Protein AF-A0A536B501-F1 (afdb_monomer)

Sequence (38 aa):
SLARENRIPILVFSIFENGGFAEVVQGGGRYTIIEETH

Nearest PDB structures (foldseek):
  8tdi-assembly5_E  TM=2.222E-01  e=8.514E+00  Collinsella tanakaei

Structure (mmCIF, N/CA/C/O backbone):
data_AF-A0A536B501-F1
#
_entry.id   AF-A0A536B501-F1
#
loop_
_atom_site.group_PDB
_atom_site.id
_atom_site.type_symbol
_atom_site.label_atom_id
_atom_site.label_alt_id
_atom_site.label_comp_id
_atom_site.label_asym_id
_atom_site.label_entity_id
_atom_site.label_seq_id
_atom_site.pdbx_PDB_ins_code
_atom_site.Cartn_x
_atom_site.Cartn_y
_atom_site.Cartn_z
_atom_site.occupancy
_atom_site.B_iso_or_equiv
_atom_site.auth_seq_id
_atom_site.auth_comp_id
_atom_site.auth_asym_id
_atom_site.auth_atom_id
_atom_site.pdbx_PDB_model_num
ATOM 1 N N . SER A 1 1 ? -7.431 7.483 12.627 1.00 80.69 1 SER A N 1
ATOM 2 C CA . SER A 1 1 ? -7.266 7.910 11.225 1.00 80.69 1 SER A CA 1
ATOM 3 C C . SER A 1 1 ? -8.582 7.642 10.542 1.00 80.69 1 SER A C 1
ATOM 5 O O . SER A 1 1 ? -9.187 6.610 10.818 1.00 80.69 1 SER A O 1
ATOM 7 N N . LEU A 1 2 ? -9.020 8.545 9.662 1.00 92.44 2 LEU A N 1
ATOM 8 C CA . LEU A 1 2 ? -10.347 8.464 9.049 1.00 92.44 2 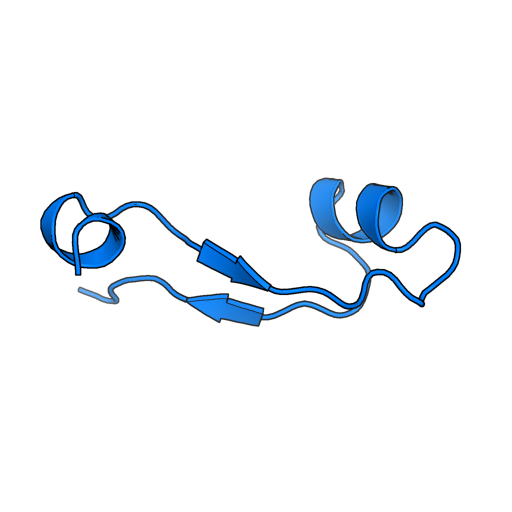LEU A CA 1
ATOM 9 C C . LEU A 1 2 ? -10.605 7.101 8.384 1.00 92.44 2 LEU A C 1
ATOM 11 O O . LEU A 1 2 ? -11.676 6.535 8.553 1.00 92.44 2 LEU A O 1
ATOM 15 N N . ALA A 1 3 ? -9.602 6.539 7.703 1.00 94.38 3 ALA A N 1
ATOM 16 C CA . ALA A 1 3 ? -9.702 5.214 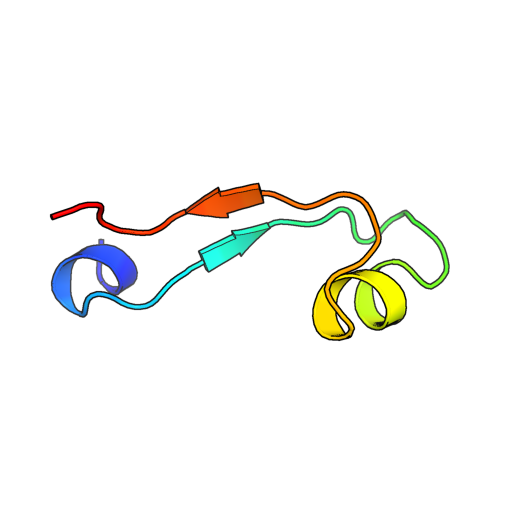7.092 1.00 94.38 3 ALA A CA 1
ATOM 17 C C . ALA A 1 3 ? -9.959 4.096 8.120 1.00 94.38 3 ALA A C 1
ATOM 19 O O . ALA A 1 3 ? -10.861 3.294 7.909 1.00 94.38 3 ALA A O 1
ATOM 20 N N . ARG A 1 4 ? -9.248 4.079 9.260 1.00 91.69 4 ARG A N 1
ATOM 21 C CA . ARG A 1 4 ? -9.467 3.082 10.326 1.00 91.69 4 ARG A CA 1
ATOM 22 C C . ARG A 1 4 ? -10.847 3.237 10.963 1.00 91.69 4 ARG A C 1
ATOM 24 O O . ARG A 1 4 ? -11.578 2.271 11.090 1.00 91.69 4 ARG A O 1
ATOM 31 N N . GLU A 1 5 ? -11.235 4.466 11.303 1.00 95.12 5 GLU A N 1
ATOM 32 C CA . GLU A 1 5 ? -12.535 4.759 11.933 1.00 95.12 5 GLU A CA 1
ATOM 33 C C . GLU A 1 5 ? -13.727 4.367 11.047 1.00 95.12 5 GLU A C 1
ATOM 35 O O . GLU A 1 5 ? -14.774 3.975 11.558 1.00 95.12 5 GLU A O 1
ATOM 40 N N . ASN A 1 6 ? -13.550 4.424 9.724 1.00 95.12 6 ASN A N 1
ATOM 41 C CA . ASN A 1 6 ? -14.562 4.026 8.747 1.00 95.12 6 ASN A CA 1
ATOM 42 C C . ASN A 1 6 ? -14.350 2.610 8.188 1.00 95.12 6 ASN A C 1
ATOM 44 O O . ASN A 1 6 ? -15.091 2.210 7.293 1.00 95.12 6 ASN A O 1
ATOM 48 N N . ARG A 1 7 ? -13.372 1.848 8.701 1.00 94.56 7 ARG A N 1
ATOM 49 C CA . ARG A 1 7 ? -13.025 0.491 8.237 1.00 94.56 7 ARG A CA 1
ATOM 50 C C . ARG A 1 7 ? -12.790 0.408 6.724 1.00 94.56 7 ARG A C 1
ATOM 52 O O . ARG A 1 7 ? -13.201 -0.546 6.073 1.00 94.56 7 ARG A O 1
ATOM 59 N N . ILE A 1 8 ? -12.152 1.428 6.157 1.00 96.00 8 ILE A N 1
ATOM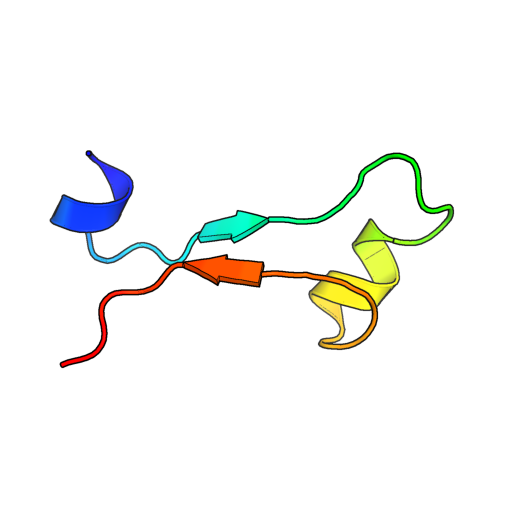 60 C CA . ILE A 1 8 ? -11.796 1.473 4.738 1.00 96.00 8 ILE A CA 1
ATOM 61 C C . ILE A 1 8 ? -10.420 0.813 4.575 1.00 96.00 8 ILE A C 1
ATOM 63 O O . ILE A 1 8 ? -9.449 1.335 5.134 1.00 96.00 8 ILE A O 1
ATOM 67 N N . PRO A 1 9 ? -10.303 -0.291 3.814 1.00 94.88 9 PRO A N 1
ATOM 68 C CA . PRO A 1 9 ? -9.016 -0.919 3.542 1.00 94.88 9 PRO A CA 1
ATOM 69 C C . PRO A 1 9 ? -8.093 0.012 2.754 1.00 94.88 9 P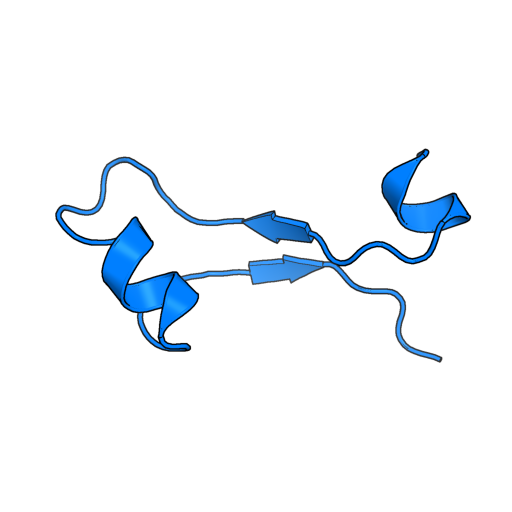RO A C 1
ATOM 71 O O . PRO A 1 9 ? -8.528 0.716 1.839 1.00 94.88 9 PRO A O 1
ATOM 74 N N . ILE A 1 10 ? -6.804 -0.008 3.086 1.00 95.75 10 ILE A N 1
ATOM 75 C CA . ILE A 1 10 ? -5.775 0.749 2.369 1.00 95.75 10 ILE A CA 1
ATOM 76 C C . ILE A 1 10 ? -4.874 -0.241 1.639 1.00 95.75 10 ILE A C 1
ATOM 78 O O . ILE A 1 10 ? -4.241 -1.085 2.270 1.00 95.75 10 ILE A O 1
ATOM 82 N N . LEU A 1 11 ? -4.779 -0.102 0.317 1.00 95.75 11 LEU A N 1
ATOM 83 C CA . LEU A 1 11 ? -3.826 -0.837 -0.510 1.00 95.75 11 LEU A CA 1
ATOM 84 C C . LEU A 1 11 ? -2.611 0.051 -0.788 1.00 95.75 11 LEU A C 1
ATOM 86 O O . LEU A 1 11 ? -2.734 1.129 -1.371 1.00 95.75 11 LEU A O 1
ATOM 90 N N . VAL A 1 12 ? -1.435 -0.410 -0.370 1.00 97.25 12 VAL A N 1
ATOM 91 C CA . VAL A 1 12 ? -0.153 0.271 -0.586 1.00 97.25 12 VAL A CA 1
ATOM 92 C C . VAL A 1 12 ? 0.652 -0.508 -1.619 1.00 97.25 12 VAL A C 1
ATOM 94 O O . VAL A 1 12 ? 0.875 -1.704 -1.451 1.00 97.25 12 VAL A O 1
ATOM 97 N N . PHE A 1 13 ? 1.111 0.172 -2.668 1.00 97.56 13 PHE A N 1
ATOM 98 C CA . PHE A 1 13 ? 1.930 -0.399 -3.739 1.00 97.56 13 PHE A CA 1
ATOM 99 C C . PHE A 1 13 ? 2.988 0.612 -4.210 1.00 97.56 13 PHE A C 1
ATOM 101 O O . PHE A 1 13 ? 2.908 1.804 -3.903 1.00 97.56 13 PHE A O 1
ATOM 108 N N . SER A 1 14 ? 3.992 0.141 -4.954 1.00 96.12 14 SER A N 1
ATOM 109 C CA . SER A 1 14 ? 5.021 1.004 -5.544 1.00 96.12 14 SER A CA 1
ATOM 110 C C . SER A 1 14 ? 4.563 1.562 -6.892 1.00 96.12 14 SER A C 1
ATOM 112 O O . SER A 1 14 ? 4.293 0.805 -7.819 1.00 96.12 14 SER A O 1
ATOM 114 N N . ILE A 1 15 ? 4.556 2.888 -7.046 1.00 95.81 15 ILE A N 1
ATOM 115 C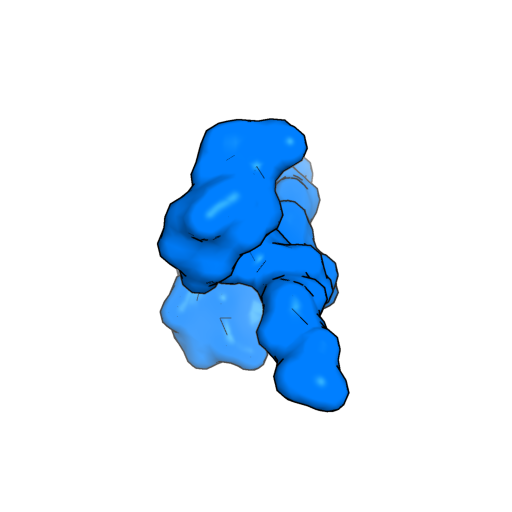 CA . ILE A 1 15 ? 4.268 3.540 -8.338 1.00 95.81 15 ILE A CA 1
ATOM 116 C C . ILE A 1 15 ? 5.433 3.458 -9.338 1.00 95.81 15 ILE A C 1
ATOM 118 O O . ILE A 1 15 ? 5.271 3.807 -10.503 1.00 95.81 15 ILE A O 1
ATOM 122 N N . PHE A 1 16 ? 6.614 3.031 -8.887 1.00 97.12 16 PHE A N 1
ATOM 123 C CA . PHE A 1 16 ? 7.803 2.904 -9.734 1.00 97.12 16 PHE A CA 1
ATOM 124 C C . PHE A 1 16 ? 7.860 1.563 -10.474 1.00 97.12 16 PHE A C 1
ATOM 126 O O . PHE A 1 16 ? 8.681 1.394 -11.373 1.00 97.12 16 PHE A O 1
ATOM 133 N N . GLU A 1 17 ? 7.003 0.608 -10.108 1.00 95.00 1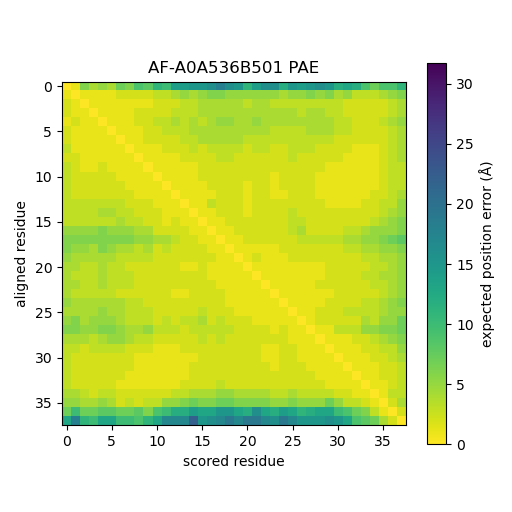7 GLU A N 1
ATOM 134 C CA . GLU A 1 17 ? 6.856 -0.642 -10.848 1.00 95.00 17 GLU A CA 1
ATOM 135 C C . GLU A 1 17 ? 6.016 -0.384 -12.100 1.00 95.00 17 GLU A C 1
ATOM 137 O O . GLU A 1 17 ? 4.849 0.008 -12.023 1.00 95.00 17 GLU A O 1
ATOM 142 N N . ASN A 1 18 ? 6.624 -0.571 -13.274 1.00 94.94 18 ASN A N 1
ATOM 143 C CA . ASN A 1 18 ? 5.916 -0.424 -14.540 1.00 94.94 18 ASN A CA 1
ATOM 144 C C . ASN A 1 18 ? 4.774 -1.448 -14.602 1.00 94.94 18 ASN A C 1
ATOM 146 O O . ASN A 1 18 ? 5.001 -2.630 -14.373 1.00 94.94 18 ASN A O 1
ATOM 150 N N . GLY A 1 19 ? 3.548 -0.989 -14.859 1.00 94.88 19 GLY A N 1
ATOM 151 C CA . GLY A 1 19 ? 2.359 -1.845 -14.814 1.00 94.88 19 GLY A CA 1
ATOM 152 C C . GLY A 1 19 ? 1.877 -2.203 -13.402 1.00 94.88 19 GLY A C 1
ATOM 153 O O . GLY A 1 19 ? 0.822 -2.820 -13.278 1.00 94.88 19 GLY A O 1
ATOM 154 N N . GLY A 1 20 ? 2.563 -1.753 -12.343 1.00 95.69 20 GLY A N 1
ATOM 155 C CA . GLY A 1 20 ? 2.281 -2.147 -10.961 1.00 95.69 20 GLY A CA 1
ATOM 156 C C . GLY A 1 20 ? 0.841 -1.872 -10.532 1.00 95.69 20 GLY A C 1
ATOM 157 O O . GLY A 1 20 ? 0.218 -2.727 -9.918 1.00 95.69 20 GLY A O 1
ATOM 158 N N . PHE A 1 21 ? 0.255 -0.736 -10.934 1.00 96.19 21 PHE A N 1
ATOM 159 C CA . PHE A 1 21 ? -1.159 -0.459 -10.655 1.00 96.19 21 PHE A CA 1
ATOM 160 C C . PHE A 1 21 ? -2.095 -1.518 -11.258 1.00 96.19 21 PHE A C 1
ATOM 162 O O . PHE A 1 21 ? -2.996 -1.991 -10.575 1.00 96.19 21 PHE A O 1
ATOM 169 N N . ALA A 1 22 ? -1.881 -1.897 -12.522 1.00 96.50 22 ALA A N 1
ATOM 170 C CA . ALA A 1 22 ? -2.727 -2.871 -13.207 1.00 96.50 22 ALA A CA 1
ATOM 171 C C . ALA A 1 22 ? -2.598 -4.272 -12.588 1.00 96.50 22 ALA A C 1
ATOM 173 O O . ALA A 1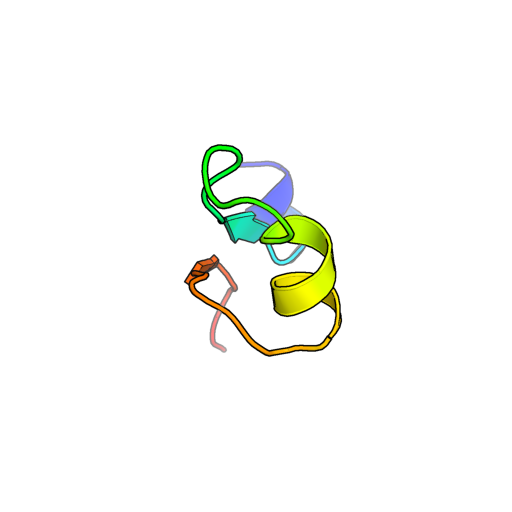 22 ? -3.604 -4.959 -12.436 1.00 96.50 22 ALA A O 1
ATOM 174 N N . GLU A 1 23 ? -1.389 -4.671 -12.184 1.00 96.69 23 GLU A N 1
ATOM 175 C CA . GLU A 1 23 ? -1.166 -5.953 -11.510 1.00 96.69 23 GLU A CA 1
ATOM 176 C C . GLU A 1 23 ? -1.851 -6.010 -10.138 1.00 96.69 23 GLU A C 1
ATOM 178 O O . GLU A 1 23 ? -2.552 -6.984 -9.850 1.00 96.69 23 GLU A O 1
ATOM 183 N N . VAL A 1 24 ? -1.719 -4.963 -9.309 1.00 96.88 24 VAL A N 1
ATOM 184 C CA . VAL A 1 24 ? -2.277 -4.980 -7.942 1.00 96.88 24 VAL A CA 1
ATOM 185 C C . VAL A 1 24 ? -3.802 -4.920 -7.91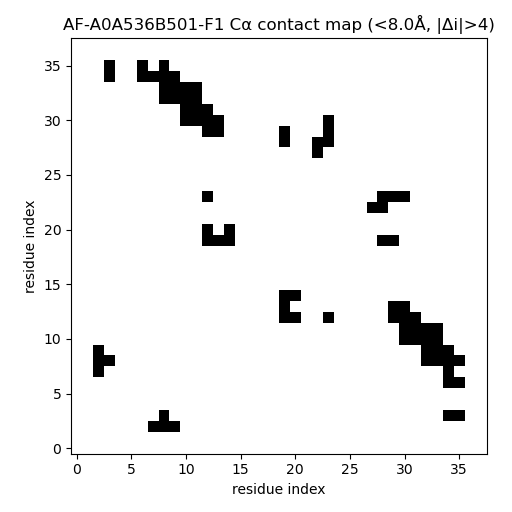5 1.00 96.88 24 VAL A C 1
ATOM 187 O O . VAL A 1 24 ? -4.417 -5.589 -7.087 1.00 96.88 24 VAL A O 1
ATOM 190 N N . VAL A 1 25 ? -4.449 -4.198 -8.840 1.00 94.94 25 VAL A N 1
ATOM 191 C CA . VAL A 1 25 ? -5.927 -4.186 -8.920 1.00 94.94 25 VAL A CA 1
ATOM 192 C C . VAL A 1 25 ? -6.505 -5.510 -9.426 1.00 94.94 25 VAL A C 1
ATOM 194 O O . VAL A 1 25 ? -7.675 -5.795 -9.184 1.00 94.94 25 VAL A O 1
ATOM 197 N N . GLN A 1 26 ? -5.695 -6.331 -10.099 1.00 95.94 26 GLN A N 1
ATOM 198 C CA . GLN A 1 26 ? -6.050 -7.698 -10.493 1.00 95.94 26 GLN A CA 1
ATOM 199 C C . GLN A 1 26 ? -5.749 -8.733 -9.392 1.00 95.94 26 GLN A C 1
ATOM 201 O O . GLN A 1 26 ? -5.998 -9.920 -9.593 1.00 95.94 26 GLN A O 1
ATOM 206 N N . GLY A 1 27 ? -5.236 -8.306 -8.230 1.00 93.56 27 GLY A N 1
ATOM 207 C CA . GLY A 1 27 ? -4.864 -9.184 -7.114 1.00 93.56 27 GLY A CA 1
ATOM 208 C C . GLY A 1 27 ? -3.481 -9.835 -7.249 1.00 93.56 27 GLY A C 1
ATOM 209 O O . GLY A 1 27 ? -3.161 -10.740 -6.482 1.00 93.56 27 GLY A O 1
ATOM 210 N N . GLY A 1 28 ? -2.673 -9.403 -8.221 1.00 94.69 28 GLY A N 1
ATOM 211 C CA . GLY A 1 28 ? -1.275 -9.804 -8.390 1.00 94.69 28 GLY A CA 1
ATOM 212 C C . GLY A 1 28 ? -0.292 -8.736 -7.897 1.00 94.69 28 GLY A C 1
ATOM 213 O O . GLY A 1 28 ? -0.663 -7.799 -7.196 1.00 94.69 28 GLY A O 1
ATOM 214 N N . GLY A 1 29 ? 0.977 -8.856 -8.291 1.00 94.44 29 GLY A N 1
ATOM 215 C CA . GLY A 1 29 ? 2.007 -7.855 -7.993 1.00 94.44 29 GLY A CA 1
ATOM 216 C C . GLY A 1 29 ? 2.388 -7.749 -6.509 1.00 94.44 29 GLY A C 1
ATOM 217 O O . GLY A 1 29 ? 1.977 -8.551 -5.667 1.00 94.44 29 GLY A O 1
ATOM 218 N N . ARG A 1 30 ? 3.224 -6.756 -6.179 1.00 96.81 30 ARG A N 1
ATOM 219 C CA . ARG A 1 30 ? 3.652 -6.483 -4.798 1.00 96.81 30 ARG A CA 1
ATOM 220 C C . ARG A 1 30 ? 2.810 -5.383 -4.174 1.00 96.81 30 ARG A C 1
ATOM 222 O O . ARG A 1 30 ? 2.861 -4.229 -4.598 1.00 96.81 30 ARG A O 1
ATOM 229 N N . TYR A 1 31 ? 2.096 -5.729 -3.114 1.00 97.75 31 TYR A N 1
ATOM 230 C CA . TYR A 1 31 ? 1.306 -4.779 -2.349 1.00 97.75 31 TYR A CA 1
ATOM 231 C C . TYR A 1 31 ? 1.198 -5.194 -0.882 1.00 97.75 31 TYR A C 1
ATOM 233 O O . TYR A 1 31 ? 1.459 -6.339 -0.512 1.00 97.75 31 TYR A O 1
ATOM 241 N N . THR A 1 32 ? 0.767 -4.244 -0.059 1.00 97.69 32 THR A N 1
ATOM 242 C CA . THR A 1 32 ? 0.367 -4.471 1.329 1.00 97.69 32 THR A CA 1
ATOM 243 C C . THR A 1 32 ? -1.068 -4.002 1.497 1.00 97.69 32 THR A C 1
ATOM 245 O O . THR A 1 32 ? -1.391 -2.870 1.130 1.00 97.69 32 THR A O 1
ATOM 248 N N . ILE A 1 33 ? -1.920 -4.851 2.070 1.00 95.44 33 ILE A N 1
ATOM 249 C CA . ILE A 1 33 ? -3.252 -4.452 2.529 1.00 95.44 33 ILE A CA 1
ATOM 250 C C . ILE A 1 33 ? -3.156 -4.119 4.011 1.00 95.44 33 ILE A C 1
ATOM 252 O O . ILE A 1 33 ? -2.643 -4.905 4.808 1.00 95.44 33 ILE A O 1
ATOM 256 N N . ILE A 1 34 ? -3.637 -2.933 4.365 1.00 95.62 34 ILE A N 1
ATOM 257 C CA . ILE A 1 34 ? -3.850 -2.517 5.745 1.00 95.62 34 ILE A CA 1
ATOM 258 C C . ILE A 1 34 ? -5.358 -2.511 5.958 1.00 95.62 34 ILE A C 1
ATOM 260 O O . ILE A 1 34 ? -6.072 -1.674 5.399 1.00 95.62 34 ILE A O 1
ATOM 264 N N . GLU A 1 35 ? -5.830 -3.450 6.764 1.00 94.62 35 GLU A N 1
ATOM 265 C CA . GLU A 1 35 ? -7.232 -3.600 7.131 1.00 94.62 35 GLU A CA 1
ATOM 266 C C . GLU A 1 35 ? -7.362 -3.944 8.617 1.00 94.62 35 GLU A C 1
ATOM 268 O O . GLU A 1 35 ? -6.397 -4.350 9.268 1.00 94.62 35 GLU A O 1
ATOM 273 N N . GLU A 1 36 ? -8.548 -3.721 9.175 1.00 91.44 36 GLU A N 1
ATOM 274 C CA . GLU A 1 36 ? -8.838 -4.081 1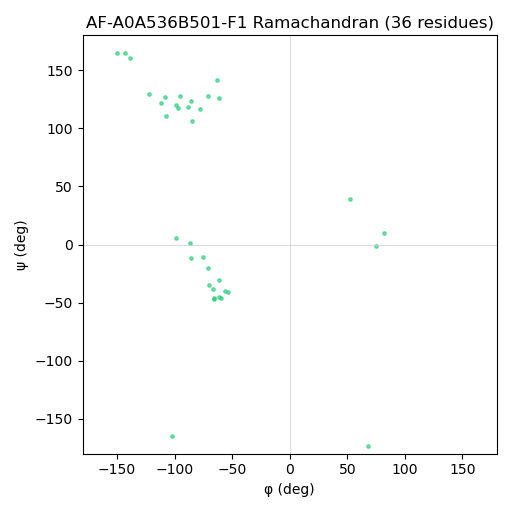0.558 1.00 91.44 36 GLU A CA 1
ATOM 275 C C . GLU A 1 36 ? -9.274 -5.549 10.611 1.00 91.44 36 GLU A C 1
ATOM 277 O O . GLU A 1 36 ? -10.369 -5.895 10.174 1.00 91.44 36 GLU A O 1
ATOM 282 N N . THR A 1 37 ? -8.399 -6.423 11.114 1.00 79.31 37 THR A N 1
ATOM 283 C CA . THR A 1 37 ? -8.749 -7.810 11.454 1.00 79.31 37 THR A CA 1
ATOM 284 C C . THR A 1 37 ? -9.640 -7.810 12.691 1.00 79.31 37 THR A C 1
ATOM 286 O O . THR A 1 37 ? -9.283 -7.192 13.693 1.00 79.31 37 THR A O 1
ATOM 289 N N . HIS A 1 38 ? -10.790 -8.480 12.593 1.00 62.78 38 HIS A N 1
ATOM 290 C CA . HIS A 1 38 ? -11.727 -8.691 13.699 1.00 62.78 38 HIS A CA 1
ATOM 291 C C . HIS A 1 38 ? -11.064 -9.248 14.965 1.00 62.78 38 HIS A C 1
ATOM 293 O O . HIS A 1 38 ? -10.164 -10.110 14.833 1.00 62.78 38 HIS A O 1
#

pLDDT: mean 93.74, std 6.31, range [62.78, 97.75]

Solvent-accessible surface area (backbone atoms only — not comparable to full-atom values): 2547 Å² total; per-residue (Å²): 103,72,46,66,81,66,68,50,70,44,79,47,66,57,86,84,44,86,63,33,66,65,34,44,80,71,75,42,70,76,69,47,81,50,68,86,78,130

Radius of gyration: 11.61 Å; Cα contacts (8 Å, |Δi|>4): 42; chains: 1; bounding box: 22×18×28 Å

Foldseek 3Di:
DVCQVVQNKDKADDPPPVCQVVQVVVVHHDIDIDGDDD

Mean predicted aligned error: 3.12 Å

Secondary structure (DSSP, 8-state):
-HHHHTT--EEEE-TTSTTHHHHHHTT-SSEEEE----